Protein AF-A0A350BC92-F1 (afdb_monomer)

Mean predicted aligned error: 5.48 Å

Solvent-accessible surface area (backbone atoms only — not comparable to full-atom values): 5035 Å² total; per-residue (Å²): 110,68,69,55,55,48,51,52,36,52,52,50,23,52,48,33,65,57,44,45,61,53,54,55,48,50,53,43,52,50,51,36,61,76,67,66,52,56,71,70,58,39,48,38,30,65,70,36,71,94,43,50,32,41,65,70,74,46,70,88,83,40,71,64,57,51,50,52,52,51,51,53,51,53,38,49,53,48,38,55,55,23,49,54,56,51,52,61,72,77,105

pLDDT: mean 84.85, std 5.79, range [55.84, 91.94]

Radius of gyration: 16.33 Å; Cα contacts (8 Å, |Δi|>4): 55; chains: 1; bounding box: 36×18×47 Å

Foldseek 3Di:
DLVVVLVVLLVLLVCLVVVLLVVLLVLLQVVCVVVVDDPVLSCQQRVPPPSPSVVVVPDPPDPSNVVSVVSNVVSVVSNVSSVVSVVVVVD

Structure (mmCIF, N/CA/C/O backbone):
data_AF-A0A350BC92-F1
#
_entry.id   AF-A0A350BC92-F1
#
loop_
_atom_site.group_PDB
_atom_site.id
_atom_site.type_symbol
_atom_site.label_atom_id
_atom_site.label_alt_id
_atom_site.label_comp_id
_atom_site.label_asym_id
_atom_site.label_entity_id
_atom_site.label_seq_id
_atom_site.pdbx_PDB_ins_code
_atom_site.Cartn_x
_atom_site.Cartn_y
_atom_site.Cartn_z
_atom_site.o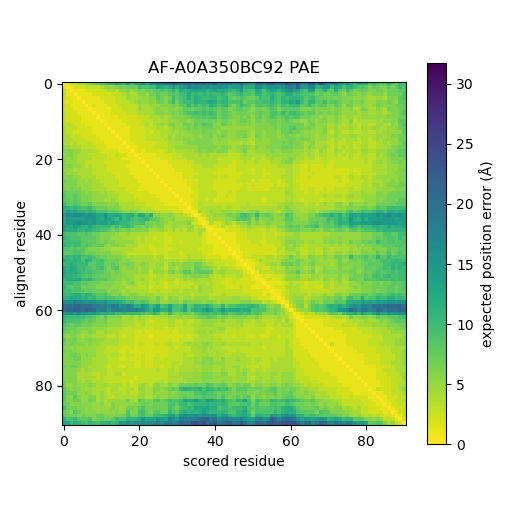ccupancy
_atom_site.B_iso_or_equiv
_atom_site.auth_seq_id
_atom_site.auth_comp_id
_atom_site.auth_asym_id
_atom_site.auth_atom_id
_atom_site.pdbx_PDB_model_num
ATOM 1 N N . MET A 1 1 ? 16.149 7.252 -27.923 1.00 71.31 1 MET A N 1
ATOM 2 C CA . MET A 1 1 ? 14.733 7.268 -27.467 1.00 71.31 1 MET A CA 1
ATOM 3 C C . MET A 1 1 ? 14.372 6.000 -26.704 1.00 71.31 1 MET A C 1
ATOM 5 O O . MET A 1 1 ? 13.834 6.112 -25.612 1.00 71.31 1 MET A O 1
ATOM 9 N N . PHE A 1 2 ? 14.716 4.819 -27.225 1.00 78.00 2 PHE A N 1
ATOM 10 C CA . PHE A 1 2 ? 14.426 3.538 -26.572 1.00 78.00 2 PHE A CA 1
ATOM 11 C C . PHE A 1 2 ? 15.124 3.369 -25.205 1.00 78.00 2 PHE A C 1
ATOM 13 O O . PHE A 1 2 ? 14.469 3.046 -24.222 1.00 78.00 2 PHE A O 1
ATOM 20 N N . GLU A 1 3 ? 16.410 3.716 -25.094 1.00 79.38 3 GLU A N 1
ATOM 21 C CA . GLU A 1 3 ? 17.142 3.714 -23.809 1.00 79.38 3 GLU A CA 1
ATOM 22 C C . GLU A 1 3 ? 16.534 4.655 -22.759 1.00 79.38 3 GLU A C 1
ATOM 24 O O . GLU A 1 3 ? 16.497 4.341 -21.573 1.00 79.38 3 GLU A O 1
ATOM 29 N N . LEU A 1 4 ? 16.005 5.800 -23.198 1.00 82.62 4 LEU A N 1
ATOM 30 C CA . LEU A 1 4 ? 15.379 6.778 -22.311 1.00 82.62 4 LEU A CA 1
ATOM 31 C C . LEU A 1 4 ? 14.035 6.245 -21.783 1.00 82.62 4 LEU A C 1
ATOM 33 O O . LEU A 1 4 ? 13.756 6.358 -20.592 1.00 82.62 4 LEU A O 1
ATOM 37 N N . MET A 1 5 ? 13.244 5.576 -22.632 1.00 80.12 5 MET A N 1
ATOM 38 C CA . MET A 1 5 ? 12.033 4.854 -22.208 1.00 80.12 5 MET A CA 1
ATOM 39 C C . MET A 1 5 ? 12.343 3.733 -21.215 1.00 80.12 5 MET A C 1
ATOM 41 O O . MET A 1 5 ? 11.624 3.562 -20.229 1.00 80.12 5 MET A O 1
ATOM 45 N N . ILE A 1 6 ? 13.419 2.987 -21.457 1.00 79.62 6 ILE A N 1
ATOM 46 C CA . ILE A 1 6 ? 13.892 1.942 -20.553 1.00 79.62 6 ILE A CA 1
ATOM 47 C C . ILE A 1 6 ? 14.268 2.545 -19.195 1.00 79.62 6 ILE A C 1
ATOM 49 O O . ILE A 1 6 ? 13.764 2.087 -18.172 1.00 79.62 6 ILE A O 1
ATOM 53 N N . GLY A 1 7 ? 15.082 3.604 -19.172 1.00 82.38 7 GLY A N 1
ATOM 54 C CA . GLY A 1 7 ? 15.493 4.271 -17.935 1.00 82.38 7 GLY A CA 1
ATOM 55 C C . GLY A 1 7 ? 14.300 4.771 -17.117 1.00 82.38 7 GLY A C 1
ATOM 56 O O . GLY A 1 7 ? 14.213 4.504 -15.919 1.00 82.38 7 GLY A O 1
ATOM 57 N N . VAL A 1 8 ? 13.325 5.411 -17.771 1.00 81.69 8 VAL A N 1
ATOM 58 C CA . VAL A 1 8 ? 12.075 5.846 -17.126 1.00 81.69 8 VAL A CA 1
ATOM 59 C C . VAL A 1 8 ? 11.286 4.655 -16.576 1.00 81.69 8 VAL A C 1
ATOM 61 O O . VAL A 1 8 ? 10.755 4.739 -15.469 1.00 81.69 8 VAL A O 1
ATOM 64 N N . SER A 1 9 ? 11.242 3.533 -17.296 1.00 80.88 9 SER A N 1
ATOM 65 C CA . SER A 1 9 ? 10.523 2.327 -16.867 1.00 80.88 9 SER A CA 1
ATOM 66 C C . SER A 1 9 ? 11.178 1.660 -15.655 1.00 80.88 9 SER A C 1
ATOM 68 O O . SER A 1 9 ? 10.476 1.284 -14.719 1.00 80.88 9 SER A O 1
ATOM 70 N N . VAL A 1 10 ? 12.512 1.575 -15.620 1.00 82.12 10 VAL A N 1
ATOM 71 C CA . VAL A 1 10 ? 13.272 1.027 -14.483 1.00 82.12 10 VAL A CA 1
ATOM 72 C C . VAL A 1 10 ? 13.097 1.898 -13.240 1.00 82.12 10 VAL A C 1
ATOM 74 O O . VAL A 1 10 ? 12.796 1.384 -12.164 1.00 82.12 10 VAL A O 1
ATOM 77 N N . ILE A 1 11 ? 13.219 3.221 -13.376 1.00 84.31 11 ILE A N 1
ATOM 78 C CA . ILE A 1 11 ? 13.002 4.156 -12.262 1.00 84.31 11 ILE A CA 1
ATOM 79 C C . ILE A 1 11 ? 11.560 4.047 -11.753 1.00 84.31 11 ILE A C 1
ATOM 81 O O . ILE A 1 11 ? 11.338 3.929 -10.549 1.00 84.31 11 ILE A O 1
ATOM 85 N N . SER A 1 12 ? 10.580 4.019 -12.660 1.00 82.88 12 SER A N 1
ATOM 86 C CA . SER A 1 12 ? 9.165 3.861 -12.303 1.00 82.88 12 SER A CA 1
ATOM 87 C C . SER A 1 12 ? 8.902 2.534 -11.591 1.00 82.88 12 SER A C 1
ATOM 89 O O . SER A 1 12 ? 8.149 2.499 -10.621 1.00 82.88 12 SER A O 1
ATOM 91 N N . PHE A 1 13 ? 9.558 1.452 -12.020 1.00 85.31 13 PHE A N 1
ATOM 92 C CA . PHE A 1 13 ? 9.483 0.152 -11.362 1.00 85.31 13 PHE A CA 1
ATOM 93 C C . PHE A 1 13 ? 10.048 0.200 -9.942 1.00 85.31 13 PHE A C 1
ATOM 95 O O . PHE A 1 13 ? 9.396 -0.280 -9.023 1.00 85.31 13 PHE A O 1
ATOM 102 N N . ILE A 1 14 ? 11.220 0.807 -9.739 1.00 85.94 14 ILE A N 1
ATOM 103 C CA . ILE A 1 14 ? 11.831 0.951 -8.408 1.00 85.94 14 ILE A CA 1
ATOM 104 C C . ILE A 1 14 ? 10.916 1.771 -7.492 1.00 85.94 14 ILE A C 1
ATOM 106 O O . ILE A 1 14 ? 10.648 1.368 -6.358 1.00 85.94 14 ILE A O 1
ATOM 110 N N . ILE A 1 15 ? 10.381 2.887 -7.996 1.00 85.50 15 ILE A N 1
ATOM 111 C CA . ILE A 1 15 ? 9.424 3.719 -7.260 1.00 85.50 15 ILE A CA 1
ATOM 112 C C . ILE A 1 15 ? 8.175 2.914 -6.913 1.00 85.50 15 ILE A C 1
ATOM 114 O O . ILE A 1 15 ? 7.713 2.989 -5.781 1.00 85.50 15 ILE A O 1
ATOM 118 N N . ALA A 1 16 ? 7.634 2.120 -7.835 1.00 86.38 16 ALA A N 1
ATOM 119 C CA . ALA A 1 16 ? 6.493 1.268 -7.539 1.00 86.38 16 ALA A CA 1
ATOM 120 C C . ALA A 1 16 ? 6.864 0.188 -6.508 1.00 86.38 16 ALA A C 1
ATOM 122 O O . ALA A 1 16 ? 6.125 -0.015 -5.551 1.00 86.38 16 ALA A O 1
ATOM 123 N N . LEU A 1 17 ? 8.023 -0.455 -6.620 1.00 87.81 17 LEU A N 1
ATOM 124 C CA . LEU A 1 17 ? 8.431 -1.561 -5.751 1.00 87.81 17 LEU A CA 1
ATOM 125 C C . LEU A 1 17 ? 8.535 -1.138 -4.285 1.00 87.81 17 LEU A C 1
ATOM 127 O O . LEU A 1 17 ? 8.031 -1.838 -3.409 1.00 87.81 17 LEU A O 1
ATOM 131 N N . PHE A 1 18 ? 9.134 0.024 -4.023 1.00 89.31 18 PHE A N 1
ATOM 132 C CA . PHE A 1 18 ? 9.281 0.551 -2.665 1.00 89.31 18 PHE A CA 1
ATOM 133 C C . PHE A 1 18 ? 8.128 1.469 -2.249 1.00 89.31 18 PHE A C 1
ATOM 135 O O . PHE A 1 18 ? 7.710 1.461 -1.093 1.00 89.31 18 PHE A O 1
ATOM 142 N N . GLY A 1 19 ? 7.559 2.228 -3.180 1.00 88.06 19 GLY A N 1
ATOM 143 C CA . GLY A 1 19 ? 6.450 3.143 -2.921 1.00 88.06 19 GLY A CA 1
ATOM 144 C C . GLY A 1 19 ? 5.154 2.416 -2.580 1.00 88.06 19 GLY A C 1
ATOM 145 O O . GLY A 1 19 ? 4.441 2.849 -1.679 1.00 88.06 19 GLY A O 1
ATOM 146 N N . THR A 1 20 ? 4.875 1.275 -3.218 1.00 88.19 20 THR A N 1
ATOM 147 C CA . THR A 1 20 ? 3.668 0.475 -2.945 1.00 88.19 20 THR A CA 1
ATOM 148 C C . THR A 1 20 ? 3.549 0.066 -1.476 1.00 88.19 20 THR A C 1
ATOM 150 O O . THR A 1 20 ? 2.545 0.419 -0.853 1.00 88.19 20 THR A O 1
ATOM 153 N N . PRO A 1 21 ? 4.520 -0.652 -0.872 1.00 88.75 21 PRO A N 1
ATOM 154 C CA . PRO A 1 21 ? 4.401 -1.061 0.523 1.00 88.75 21 PRO A CA 1
ATOM 155 C C . PRO A 1 21 ? 4.318 0.141 1.466 1.00 88.75 21 PRO A C 1
ATOM 157 O O . PRO A 1 21 ? 3.525 0.098 2.402 1.00 88.75 21 PRO A O 1
ATOM 160 N N . ILE A 1 22 ? 5.051 1.228 1.196 1.00 91.25 22 ILE A N 1
ATOM 161 C CA . ILE A 1 22 ? 5.024 2.442 2.024 1.00 91.25 22 ILE A CA 1
ATOM 162 C C . ILE A 1 22 ? 3.641 3.100 1.982 1.00 91.25 22 ILE A C 1
ATOM 164 O O . ILE A 1 22 ? 3.032 3.322 3.026 1.00 91.25 22 ILE A O 1
ATOM 168 N N . ILE A 1 23 ? 3.107 3.372 0.790 1.00 91.12 23 ILE A N 1
ATOM 169 C CA . ILE A 1 23 ? 1.814 4.051 0.618 1.00 91.12 23 ILE A CA 1
ATOM 170 C C . ILE A 1 23 ? 0.682 3.210 1.207 1.00 91.12 23 ILE A C 1
ATOM 172 O O . ILE A 1 23 ? -0.175 3.726 1.924 1.00 91.12 23 ILE A O 1
ATOM 176 N N . LEU A 1 24 ? 0.688 1.901 0.953 1.00 90.81 24 LEU A N 1
ATOM 177 C CA . LEU A 1 24 ? -0.324 1.003 1.496 1.00 90.81 24 LEU A CA 1
ATOM 178 C C . LEU A 1 24 ? -0.218 0.875 3.023 1.00 90.81 24 LEU A C 1
ATOM 180 O O . LEU A 1 24 ? -1.247 0.785 3.691 1.00 90.81 24 LEU A O 1
ATOM 184 N N . LEU A 1 25 ? 0.987 0.889 3.594 1.00 91.56 25 LEU A N 1
ATOM 185 C CA . LEU A 1 25 ? 1.181 0.885 5.045 1.00 91.56 25 LEU A CA 1
ATOM 186 C C . LEU A 1 25 ? 0.682 2.190 5.680 1.00 91.56 25 LEU A C 1
ATOM 188 O O . LEU A 1 25 ? -0.045 2.139 6.671 1.00 91.56 25 LEU A O 1
ATOM 192 N N . LEU A 1 26 ? 0.978 3.343 5.075 1.00 91.94 26 LEU A N 1
ATOM 193 C CA . LEU A 1 26 ? 0.466 4.639 5.528 1.00 91.94 26 LEU A CA 1
ATOM 194 C C . LEU A 1 26 ? -1.064 4.683 5.508 1.00 91.94 26 LEU A C 1
ATOM 196 O O . LEU A 1 26 ? -1.668 5.119 6.484 1.00 91.94 26 LEU A O 1
ATOM 200 N N . LEU A 1 27 ? -1.704 4.166 4.454 1.00 90.88 27 LEU A N 1
ATOM 201 C CA . LEU A 1 27 ? -3.166 4.072 4.391 1.00 90.88 27 LEU A CA 1
ATOM 202 C C . LEU A 1 27 ? -3.745 3.175 5.495 1.00 90.88 27 LEU A C 1
ATOM 204 O O . LEU A 1 27 ? -4.798 3.494 6.045 1.00 90.88 27 LEU A O 1
ATOM 208 N N . ARG A 1 28 ? -3.070 2.072 5.849 1.00 90.38 28 ARG A N 1
ATOM 209 C CA . ARG A 1 28 ? -3.497 1.205 6.962 1.00 90.38 28 ARG A CA 1
ATOM 210 C C . ARG A 1 28 ? -3.382 1.915 8.305 1.00 90.38 28 ARG A C 1
ATOM 212 O O . ARG A 1 28 ? -4.326 1.865 9.085 1.00 90.38 28 ARG A O 1
ATOM 219 N N . ILE A 1 29 ? -2.258 2.584 8.560 1.00 90.62 29 ILE A N 1
ATOM 220 C CA . ILE A 1 29 ? -2.042 3.352 9.794 1.00 90.62 29 ILE A CA 1
ATOM 221 C C . ILE A 1 29 ? -3.080 4.470 9.904 1.00 90.62 29 ILE A C 1
ATOM 223 O O . ILE A 1 29 ? -3.712 4.617 10.947 1.00 90.62 29 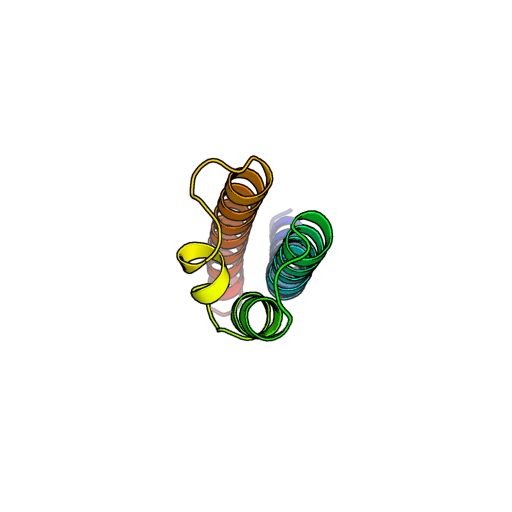ILE A O 1
ATOM 227 N N . PHE A 1 30 ? -3.303 5.210 8.817 1.00 90.31 30 PHE A N 1
ATOM 228 C CA . PHE A 1 30 ? -4.302 6.270 8.766 1.00 90.31 30 PHE A CA 1
ATOM 229 C C . PHE A 1 30 ? -5.698 5.743 9.119 1.00 90.31 30 PHE A C 1
ATOM 231 O O . PHE A 1 30 ? -6.339 6.273 10.020 1.00 90.31 30 PHE A O 1
ATOM 238 N N . GLU A 1 31 ? -6.132 4.642 8.500 1.00 88.38 31 GLU A N 1
ATOM 239 C CA . GLU A 1 31 ? -7.441 4.037 8.772 1.00 88.38 31 GLU A CA 1
ATOM 240 C C . GLU A 1 31 ? -7.584 3.573 10.233 1.00 88.38 31 GLU A C 1
ATOM 242 O O . GLU A 1 31 ? -8.630 3.783 10.851 1.00 88.38 31 GLU A O 1
ATOM 247 N N . VAL A 1 32 ? -6.529 2.977 10.802 1.00 89.56 32 VAL A N 1
ATOM 248 C CA . VAL A 1 32 ? -6.488 2.533 12.205 1.00 89.56 32 VAL A CA 1
ATOM 249 C C . VAL A 1 32 ? -6.630 3.714 13.168 1.00 89.56 32 VAL A C 1
ATOM 251 O O . VAL A 1 32 ? -7.375 3.622 14.147 1.00 89.56 32 VAL A O 1
ATOM 254 N N . ILE A 1 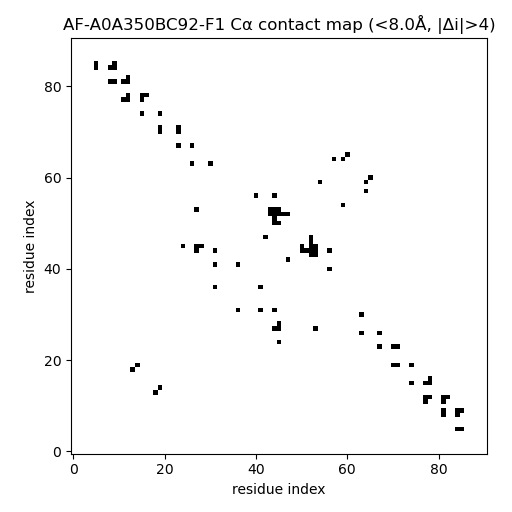33 ? -5.954 4.832 12.881 1.00 87.50 33 ILE A N 1
ATOM 255 C CA . ILE A 1 33 ? -6.031 6.061 13.682 1.00 87.50 33 ILE A CA 1
ATOM 256 C C . ILE A 1 33 ? -7.425 6.685 13.564 1.00 87.50 33 ILE A C 1
ATOM 258 O O . ILE A 1 33 ? -8.041 7.007 14.580 1.00 87.50 33 ILE A O 1
ATOM 262 N N . THR A 1 34 ? -7.960 6.819 12.345 1.00 86.88 34 THR A N 1
ATOM 263 C CA . THR A 1 34 ? -9.278 7.426 12.106 1.00 86.88 34 THR A CA 1
ATOM 264 C C . THR A 1 34 ? -10.403 6.636 12.774 1.00 86.88 34 THR A C 1
ATOM 266 O O . THR A 1 34 ? -11.320 7.233 13.337 1.00 86.88 34 THR A O 1
ATOM 269 N N . ARG A 1 35 ? -10.343 5.299 12.751 1.00 83.88 35 ARG A N 1
ATOM 270 C CA . ARG A 1 35 ? -11.381 4.439 13.342 1.00 83.88 35 ARG A CA 1
ATOM 271 C C . ARG A 1 35 ? -11.223 4.190 14.839 1.00 83.88 35 ARG A C 1
ATOM 273 O O . ARG A 1 35 ? -12.117 3.578 15.415 1.00 83.88 35 ARG A O 1
ATOM 280 N N . LYS A 1 36 ? -10.128 4.642 15.465 1.00 82.19 36 LYS A N 1
ATOM 281 C CA . LYS A 1 36 ? -9.808 4.372 16.881 1.00 82.19 36 LYS A CA 1
ATOM 282 C C . LYS A 1 36 ? -9.949 2.884 17.238 1.00 82.19 36 LYS A 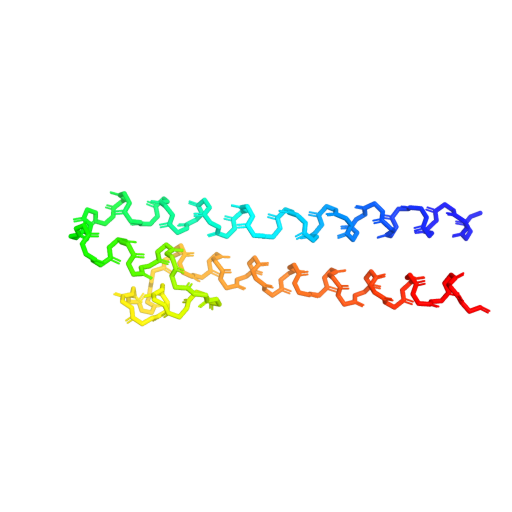C 1
ATOM 284 O O . LYS A 1 36 ? -10.519 2.527 18.266 1.00 82.19 36 LYS A O 1
ATOM 289 N N . THR A 1 37 ? -9.471 2.012 16.353 1.00 83.19 37 THR A N 1
ATOM 290 C CA . THR A 1 37 ? -9.522 0.554 16.542 1.00 83.19 37 THR A CA 1
ATOM 291 C C . THR A 1 37 ? -8.733 0.117 17.776 1.00 83.19 37 THR A C 1
ATOM 293 O O . THR A 1 37 ? -7.710 0.715 18.111 1.00 83.19 37 THR A O 1
ATOM 296 N N . ASN A 1 38 ? -9.183 -0.961 18.427 1.00 88.81 38 ASN A N 1
ATOM 297 C CA . ASN A 1 38 ? -8.461 -1.569 19.543 1.00 88.81 38 ASN A CA 1
ATOM 298 C C . ASN A 1 38 ? -7.039 -1.964 19.131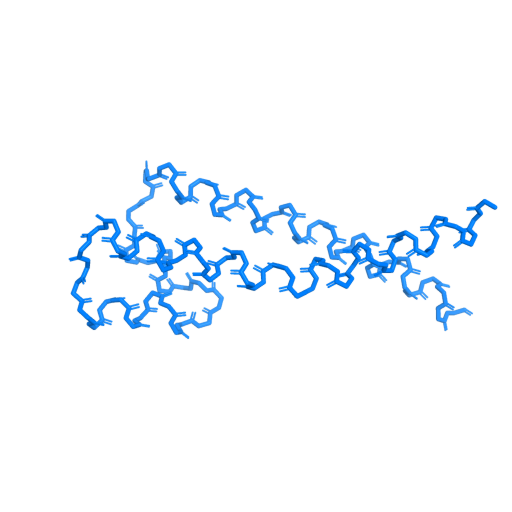 1.00 88.81 38 ASN A C 1
ATOM 300 O O . ASN A 1 38 ? -6.798 -2.367 17.996 1.00 88.81 38 ASN A O 1
ATOM 304 N N . ILE A 1 39 ? -6.098 -1.919 20.076 1.00 86.88 39 ILE A N 1
ATOM 305 C CA . ILE A 1 39 ? -4.674 -2.124 19.774 1.00 86.88 39 ILE A CA 1
ATOM 306 C C . ILE A 1 39 ? -4.365 -3.508 19.181 1.00 86.88 39 ILE A C 1
ATOM 308 O O . ILE A 1 39 ? -3.481 -3.638 18.338 1.00 86.88 39 ILE A O 1
ATOM 312 N N . LYS A 1 40 ? -5.132 -4.537 19.565 1.00 87.00 40 LYS A N 1
ATOM 313 C CA . LYS A 1 40 ? -5.014 -5.893 19.005 1.00 87.00 40 LYS A CA 1
ATOM 314 C C . LYS A 1 40 ? -5.416 -5.924 17.528 1.00 87.00 40 LYS A C 1
ATOM 316 O O . LYS A 1 40 ? -4.679 -6.452 16.699 1.00 87.00 40 LYS A O 1
ATOM 321 N N . ASP A 1 41 ? -6.538 -5.290 17.203 1.00 86.50 41 ASP A N 1
ATOM 322 C CA . ASP A 1 41 ? -7.058 -5.201 15.836 1.00 86.50 41 ASP A CA 1
ATOM 323 C C . ASP A 1 41 ? -6.159 -4.317 14.967 1.00 86.50 41 ASP A C 1
ATOM 325 O O . ASP A 1 41 ? -5.877 -4.648 13.819 1.00 86.50 41 ASP A O 1
ATOM 329 N N . ALA A 1 42 ? -5.634 -3.230 15.536 1.00 88.19 42 ALA A N 1
ATOM 330 C CA . ALA A 1 42 ? -4.655 -2.357 14.900 1.00 88.19 42 ALA A CA 1
ATOM 331 C C . ALA A 1 42 ? -3.388 -3.122 14.491 1.00 88.19 42 ALA A C 1
ATOM 333 O O . ALA A 1 42 ? -2.957 -3.036 13.339 1.00 88.19 42 ALA A O 1
ATOM 334 N N . LEU A 1 43 ? -2.818 -3.913 15.408 1.00 87.94 43 LEU A N 1
ATOM 335 C CA . LEU A 1 43 ? -1.662 -4.763 15.118 1.00 87.94 43 LEU A CA 1
ATOM 336 C C . LEU A 1 43 ? -1.982 -5.779 14.020 1.00 87.94 43 LEU A C 1
ATOM 338 O O . LEU A 1 43 ? -1.179 -5.953 13.107 1.00 87.94 43 LEU A O 1
ATOM 342 N N . PHE A 1 44 ? -3.169 -6.389 14.051 1.00 89.56 44 PHE A N 1
ATOM 343 C CA . PHE A 1 44 ? -3.590 -7.325 13.012 1.00 89.56 44 PHE A CA 1
ATOM 344 C C . PHE A 1 44 ? -3.743 -6.643 11.643 1.00 89.56 44 PHE A C 1
ATOM 346 O O . PHE A 1 44 ? -3.303 -7.179 10.628 1.00 89.56 44 PHE A O 1
ATOM 353 N N . ILE A 1 45 ? -4.304 -5.436 11.583 1.00 87.31 45 ILE A N 1
ATOM 354 C CA . ILE A 1 45 ? -4.451 -4.671 10.337 1.00 87.31 45 ILE A CA 1
ATOM 355 C C . ILE A 1 45 ? -3.085 -4.293 9.743 1.00 87.31 45 ILE A C 1
ATOM 357 O O . ILE A 1 45 ? -2.903 -4.355 8.523 1.00 87.31 45 ILE A O 1
ATOM 361 N N . ILE A 1 46 ? -2.133 -3.895 10.590 1.00 87.50 46 ILE A N 1
ATOM 362 C CA . ILE A 1 46 ? -0.833 -3.369 10.160 1.00 87.50 46 ILE A CA 1
ATOM 363 C C . ILE A 1 46 ? 0.136 -4.500 9.803 1.00 87.50 46 ILE A C 1
ATOM 365 O O . ILE A 1 46 ? 0.721 -4.471 8.720 1.00 87.50 46 ILE A O 1
ATOM 369 N N . LEU A 1 47 ? 0.291 -5.489 10.686 1.00 86.31 47 LEU A N 1
ATOM 370 C CA . LEU A 1 47 ? 1.350 -6.499 10.595 1.00 86.31 47 LEU A CA 1
ATOM 371 C C . LEU A 1 47 ? 0.994 -7.687 9.704 1.00 86.31 47 LEU A C 1
ATOM 373 O O . LEU A 1 47 ? 1.895 -8.359 9.206 1.00 86.31 47 LEU A O 1
ATOM 377 N N . THR A 1 48 ? -0.294 -7.965 9.492 1.00 86.12 48 THR A N 1
ATOM 378 C CA . THR A 1 48 ? -0.674 -9.134 8.695 1.00 86.12 48 THR A CA 1
ATOM 379 C C . THR A 1 48 ? -0.245 -8.938 7.236 1.00 86.12 48 THR A C 1
ATOM 381 O O . THR A 1 48 ? -0.567 -7.905 6.626 1.00 86.12 48 THR A O 1
ATOM 384 N N . PRO A 1 49 ? 0.459 -9.919 6.644 1.00 80.75 49 PRO A N 1
ATOM 385 C CA . PRO A 1 49 ? 0.917 -9.828 5.267 1.00 80.75 49 PRO A CA 1
ATOM 386 C C . PRO A 1 49 ? -0.262 -9.743 4.295 1.00 80.75 49 PRO A C 1
ATOM 388 O O . PRO A 1 49 ? -1.397 -10.117 4.606 1.00 80.75 49 PRO A O 1
ATOM 391 N N . PHE A 1 50 ? 0.016 -9.206 3.105 1.00 79.00 50 PHE A N 1
ATOM 392 C CA . PHE A 1 50 ? -0.955 -9.064 2.010 1.00 79.00 50 PHE A CA 1
ATOM 393 C C . PHE A 1 50 ? -2.248 -8.328 2.385 1.00 79.00 50 PHE A C 1
ATOM 395 O O . PHE A 1 50 ? -3.265 -8.454 1.704 1.00 79.00 50 PHE A O 1
ATOM 402 N N . SER A 1 51 ? -2.219 -7.549 3.470 1.00 82.31 51 SER A N 1
ATOM 403 C CA . SER A 1 51 ? -3.357 -6.743 3.918 1.00 82.31 51 SER A CA 1
ATOM 404 C C . SER A 1 51 ? -4.588 -7.568 4.282 1.00 82.31 51 SER A C 1
ATOM 406 O O . SER A 1 51 ? -5.699 -7.036 4.291 1.00 82.31 51 SER A O 1
ATOM 408 N N . LEU A 1 52 ? -4.410 -8.852 4.609 1.00 83.50 52 LEU A N 1
ATOM 409 C CA . LEU A 1 52 ? -5.512 -9.737 4.987 1.00 83.50 52 LEU A CA 1
ATOM 410 C C . LEU A 1 52 ? -6.261 -9.184 6.203 1.00 83.50 52 LEU A C 1
ATOM 412 O O . LEU A 1 52 ? -7.485 -9.067 6.169 1.00 83.50 52 LEU A O 1
ATOM 416 N N . GLY A 1 53 ? -5.526 -8.733 7.224 1.00 83.62 53 GLY A N 1
ATOM 417 C CA . GLY A 1 53 ? -6.116 -8.104 8.407 1.00 83.62 53 GLY A CA 1
ATOM 418 C C . GLY A 1 53 ? -6.918 -6.844 8.079 1.00 83.62 53 GLY A C 1
ATOM 419 O O . GLY A 1 53 ? -8.020 -6.664 8.591 1.00 83.62 53 GLY A O 1
ATOM 420 N N . TYR A 1 54 ? -6.426 -6.019 7.150 1.00 85.75 54 TYR A N 1
ATOM 421 C CA . TYR A 1 54 ? -7.137 -4.830 6.671 1.00 85.75 54 TYR A CA 1
ATOM 422 C C . TYR A 1 54 ? -8.443 -5.192 5.949 1.00 85.75 54 TYR A C 1
ATOM 424 O O . TYR A 1 54 ? -9.490 -4.602 6.207 1.00 85.75 54 TYR A O 1
ATOM 432 N N . PHE A 1 55 ? -8.425 -6.178 5.049 1.00 86.62 55 PHE A N 1
ATOM 433 C CA . PHE A 1 55 ? -9.628 -6.556 4.306 1.00 86.62 55 PHE A CA 1
ATOM 434 C C . PHE A 1 55 ? -10.676 -7.264 5.158 1.00 86.62 55 PHE A C 1
ATOM 436 O O . PHE A 1 55 ? -11.863 -7.081 4.867 1.00 86.62 55 PHE A O 1
ATOM 443 N N . TYR A 1 56 ? -10.237 -8.011 6.172 1.00 87.12 56 TYR A N 1
ATOM 444 C CA . TYR A 1 56 ? -11.085 -8.768 7.083 1.00 87.12 56 TYR A CA 1
ATOM 445 C C . TYR A 1 56 ? -11.760 -7.881 8.135 1.00 87.12 56 TYR A C 1
ATOM 447 O O . TYR A 1 56 ? -12.973 -7.950 8.300 1.00 87.12 56 TYR A O 1
ATOM 455 N N . LEU A 1 57 ? -10.997 -7.016 8.813 1.00 86.06 57 LEU A N 1
ATOM 456 C CA . LEU A 1 57 ? -11.510 -6.233 9.945 1.00 86.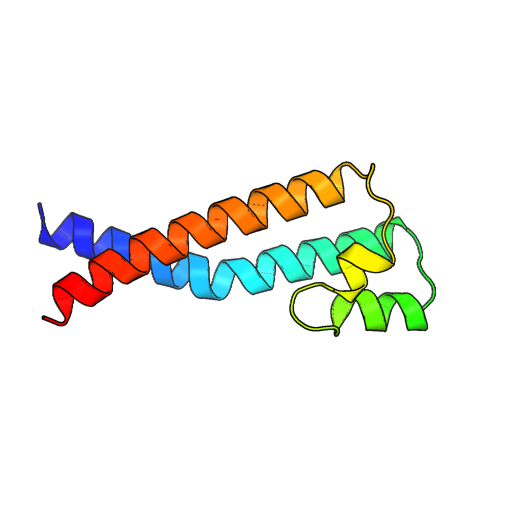06 57 LEU A CA 1
ATOM 457 C C . LEU A 1 57 ? -12.191 -4.925 9.534 1.00 86.06 57 LEU A C 1
ATOM 459 O O . LEU A 1 57 ? -13.011 -4.396 10.281 1.00 86.06 57 LEU A O 1
ATOM 463 N N . ILE A 1 58 ? -11.872 -4.379 8.357 1.00 83.50 58 ILE A N 1
ATOM 464 C CA . ILE A 1 58 ? -12.404 -3.076 7.943 1.00 83.50 58 ILE A CA 1
ATOM 465 C C . ILE A 1 58 ? -13.619 -3.271 7.038 1.00 83.50 58 ILE A C 1
ATOM 467 O O . ILE A 1 58 ? -13.508 -3.959 6.019 1.00 83.50 58 ILE A O 1
ATOM 471 N N . PRO A 1 59 ? -14.774 -2.648 7.333 1.00 80.44 59 PRO A N 1
ATOM 472 C CA . PRO A 1 59 ? -15.987 -2.823 6.542 1.00 80.44 59 PRO A CA 1
ATOM 473 C C . PRO A 1 59 ? -15.801 -2.397 5.076 1.00 80.44 59 PRO A C 1
ATOM 475 O O . PRO A 1 59 ? -15.049 -1.478 4.747 1.00 80.44 59 PRO A O 1
ATOM 478 N N . SER A 1 60 ? -16.499 -3.085 4.171 1.00 71.06 60 SER A N 1
ATOM 479 C CA . SER A 1 60 ? -16.356 -2.973 2.709 1.00 71.06 60 SER A CA 1
ATOM 480 C C . SER A 1 60 ? -16.679 -1.591 2.124 1.00 71.06 60 SER A C 1
ATOM 482 O O . SER A 1 60 ? -16.142 -1.255 1.070 1.00 71.06 60 SER A O 1
ATOM 484 N N . ASN A 1 61 ? -17.498 -0.781 2.801 1.00 75.19 61 ASN A N 1
ATOM 485 C CA . ASN A 1 61 ? -18.057 0.458 2.244 1.00 75.19 61 ASN A CA 1
ATOM 486 C C . ASN A 1 61 ? -17.253 1.740 2.546 1.00 75.19 61 ASN A C 1
ATOM 488 O O . ASN A 1 61 ? -17.703 2.833 2.210 1.00 75.19 61 ASN A O 1
ATOM 492 N N . GLY A 1 62 ? -16.062 1.644 3.147 1.00 81.00 62 GLY A N 1
ATOM 493 C CA . GLY A 1 62 ? -15.227 2.817 3.441 1.00 81.00 62 GLY A CA 1
ATOM 494 C C . GLY A 1 62 ? -14.576 3.437 2.196 1.00 81.00 62 GLY A C 1
ATOM 495 O O . GLY A 1 62 ? -14.016 2.723 1.363 1.00 81.00 62 GLY A O 1
ATOM 496 N N . ALA A 1 63 ? -14.579 4.772 2.092 1.00 85.62 63 ALA A N 1
ATOM 497 C CA . ALA A 1 63 ? -13.897 5.503 1.014 1.00 85.62 63 ALA A CA 1
ATOM 498 C C . ALA A 1 63 ? -12.392 5.178 0.950 1.00 85.62 63 ALA A C 1
ATOM 500 O O . ALA A 1 63 ? -11.850 4.929 -0.124 1.00 85.62 63 ALA A O 1
ATOM 501 N N . ILE A 1 64 ? -11.737 5.071 2.107 1.00 86.12 64 ILE A N 1
ATOM 502 C CA . ILE A 1 64 ? -10.305 4.761 2.208 1.00 86.12 64 ILE A CA 1
ATOM 503 C C . ILE A 1 64 ? -10.012 3.338 1.716 1.00 86.12 64 ILE A C 1
ATOM 505 O O . ILE A 1 64 ? -9.029 3.125 1.013 1.00 86.12 64 ILE A O 1
ATOM 509 N N . LYS A 1 65 ? -10.911 2.373 1.955 1.00 86.06 65 LYS A N 1
ATOM 510 C CA . LYS A 1 65 ? -10.786 1.004 1.423 1.00 86.06 65 LYS A CA 1
ATOM 511 C C . LYS A 1 65 ? -10.887 0.962 -0.106 1.00 86.06 65 LYS A C 1
ATOM 513 O O . LYS A 1 65 ? -10.211 0.151 -0.741 1.00 86.06 65 LYS A O 1
ATOM 518 N N . LYS A 1 66 ? -11.689 1.845 -0.716 1.00 88.75 66 LYS A N 1
ATOM 519 C CA . LYS A 1 66 ? -11.728 2.009 -2.181 1.00 88.75 66 LYS A CA 1
ATOM 520 C C . LYS A 1 66 ? -10.411 2.580 -2.708 1.00 88.75 66 LYS A C 1
ATOM 522 O O . LYS A 1 66 ? -9.860 2.017 -3.649 1.00 88.75 66 LYS A O 1
ATOM 527 N N . ILE A 1 67 ? -9.884 3.625 -2.067 1.00 90.12 67 ILE A N 1
ATOM 528 C CA . ILE A 1 67 ? -8.582 4.222 -2.415 1.00 90.12 67 ILE A CA 1
ATOM 529 C C . ILE A 1 67 ? -7.468 3.178 -2.287 1.00 90.12 67 ILE A C 1
ATOM 531 O O . ILE A 1 67 ? -6.675 3.012 -3.206 1.00 90.12 67 ILE A O 1
ATOM 535 N N . TYR A 1 68 ? -7.465 2.407 -1.198 1.00 90.94 68 TYR A N 1
ATOM 536 C CA . TYR A 1 68 ? -6.511 1.330 -0.954 1.00 90.94 68 TYR A CA 1
ATOM 537 C C . TYR A 1 68 ? -6.505 0.294 -2.087 1.00 90.94 68 TYR A C 1
ATOM 539 O O . TYR A 1 68 ? -5.445 -0.087 -2.591 1.00 90.94 68 TYR A O 1
ATOM 547 N N . ARG A 1 69 ? -7.692 -0.164 -2.510 1.00 89.75 69 ARG A N 1
ATOM 548 C CA . ARG A 1 69 ? -7.838 -1.104 -3.632 1.00 89.75 69 ARG A CA 1
ATOM 549 C C . ARG A 1 69 ? -7.356 -0.491 -4.943 1.00 89.75 69 ARG A C 1
ATOM 551 O O . ARG A 1 69 ? -6.602 -1.143 -5.656 1.00 89.75 69 ARG A O 1
ATOM 558 N N . GLY A 1 70 ? -7.750 0.749 -5.231 1.00 90.50 70 GLY A N 1
ATOM 559 C CA . GLY A 1 70 ? -7.324 1.469 -6.431 1.00 90.50 70 GLY A CA 1
ATOM 560 C C . GLY A 1 70 ? -5.805 1.619 -6.506 1.00 90.50 70 GLY A C 1
ATOM 561 O O . GLY A 1 70 ? -5.209 1.248 -7.512 1.00 90.50 70 GLY A O 1
ATOM 562 N N . ALA A 1 71 ? -5.174 2.057 -5.415 1.00 90.12 71 ALA A N 1
ATOM 563 C CA . ALA A 1 71 ? -3.722 2.158 -5.307 1.00 90.12 71 ALA A CA 1
ATOM 564 C C . ALA A 1 71 ? -3.047 0.794 -5.505 1.00 90.12 71 ALA A C 1
ATOM 566 O O . ALA A 1 71 ? -2.107 0.684 -6.283 1.00 90.12 71 ALA A O 1
ATOM 567 N N . SER A 1 72 ? -3.561 -0.261 -4.863 1.00 89.88 72 SER A N 1
ATOM 568 C CA . SER A 1 72 ? -3.009 -1.617 -4.996 1.00 89.88 72 SER A CA 1
ATOM 569 C C . SER A 1 72 ? -3.043 -2.117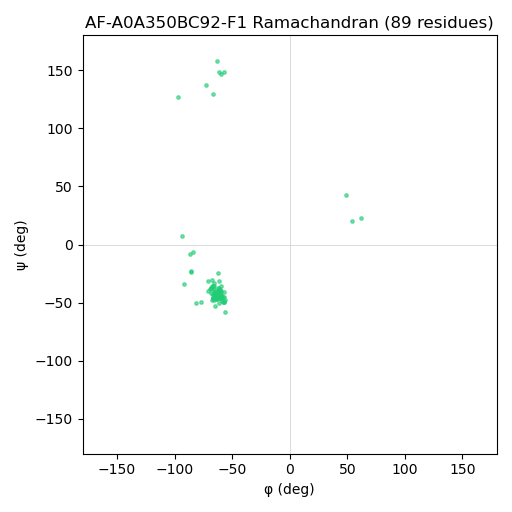 -6.445 1.00 89.88 72 SER A C 1
ATOM 571 O O . SER A 1 72 ? -2.055 -2.666 -6.923 1.00 89.88 72 SER A O 1
ATOM 573 N N . ILE A 1 73 ? -4.155 -1.898 -7.158 1.00 91.44 73 ILE A N 1
ATOM 574 C CA . ILE A 1 73 ? -4.297 -2.273 -8.574 1.00 91.44 73 ILE A CA 1
ATOM 575 C C . ILE A 1 73 ? -3.349 -1.446 -9.446 1.00 91.44 73 ILE A C 1
ATOM 577 O O . ILE A 1 73 ? -2.634 -2.004 -10.274 1.00 91.44 73 ILE A O 1
ATOM 581 N N . PHE A 1 74 ? -3.316 -0.129 -9.244 1.00 90.25 74 PHE A N 1
ATOM 582 C CA . PHE A 1 74 ? -2.451 0.776 -9.996 1.00 90.25 74 PHE A CA 1
ATOM 583 C C . PHE A 1 74 ? -0.975 0.381 -9.877 1.00 90.25 74 PHE A C 1
ATOM 585 O O . PHE A 1 74 ? -0.289 0.205 -10.883 1.00 90.25 74 PHE A O 1
ATOM 592 N N . PHE A 1 75 ? -0.506 0.162 -8.650 1.00 89.50 75 PHE A N 1
ATOM 593 C CA . PHE A 1 75 ? 0.864 -0.253 -8.391 1.00 89.50 75 PHE A CA 1
ATOM 594 C C . PHE A 1 75 ? 1.185 -1.640 -8.939 1.00 89.50 75 PHE A C 1
ATOM 596 O O . PHE A 1 75 ? 2.269 -1.843 -9.479 1.00 89.50 75 PHE A O 1
ATOM 603 N N . PHE A 1 76 ? 0.245 -2.583 -8.850 1.00 89.44 76 PHE A N 1
ATOM 604 C CA . PHE A 1 76 ? 0.408 -3.901 -9.455 1.00 89.44 76 PHE A CA 1
ATOM 605 C C . PHE A 1 76 ? 0.614 -3.805 -10.972 1.00 89.44 76 PHE A C 1
ATOM 607 O O . PHE A 1 76 ? 1.541 -4.413 -11.502 1.00 89.44 76 PHE A O 1
ATOM 614 N N . VAL A 1 77 ? -0.193 -2.996 -11.667 1.00 88.56 77 VAL A N 1
ATOM 615 C CA . VAL A 1 77 ? -0.046 -2.771 -13.114 1.00 88.56 77 VAL A CA 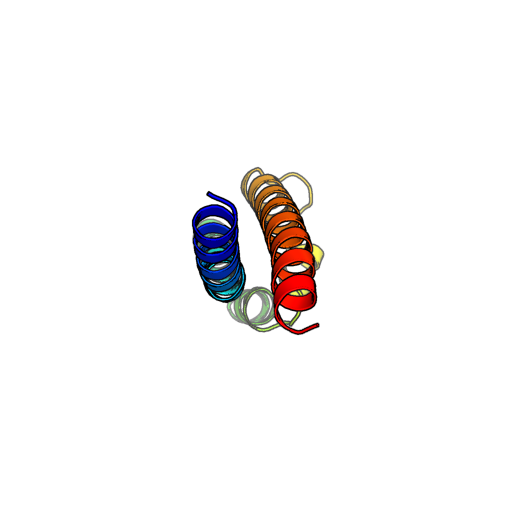1
ATOM 616 C C . VAL A 1 77 ? 1.299 -2.118 -13.434 1.00 88.56 77 VAL A C 1
ATOM 618 O O . VAL A 1 77 ? 1.983 -2.565 -14.352 1.00 88.56 77 VAL A O 1
ATOM 621 N N . MET A 1 78 ? 1.723 -1.112 -12.662 1.00 85.38 78 MET A N 1
ATOM 622 C CA . MET A 1 78 ? 3.036 -0.483 -12.846 1.00 85.38 78 MET A CA 1
ATOM 623 C C . MET A 1 78 ? 4.194 -1.467 -12.663 1.00 85.38 78 MET A C 1
ATOM 625 O O . MET A 1 78 ? 5.128 -1.469 -13.464 1.00 85.38 78 MET A O 1
ATOM 629 N N . LEU A 1 79 ? 4.128 -2.325 -11.643 1.00 87.94 79 LEU A N 1
ATOM 630 C CA . LEU A 1 79 ? 5.139 -3.351 -11.394 1.00 87.94 79 LEU A CA 1
ATOM 631 C C . LEU A 1 79 ? 5.179 -4.401 -12.503 1.00 87.94 79 LEU A C 1
ATOM 633 O O . LEU A 1 79 ? 6.265 -4.807 -12.910 1.00 87.94 79 LEU A O 1
ATOM 637 N N . LEU A 1 80 ? 4.017 -4.816 -13.009 1.00 87.44 80 LEU A N 1
ATOM 638 C CA . LEU A 1 80 ? 3.915 -5.780 -14.101 1.00 87.44 80 LEU A CA 1
ATOM 639 C C . LEU A 1 80 ? 4.464 -5.214 -15.416 1.00 87.44 80 LEU A C 1
ATOM 641 O O . LEU A 1 80 ? 5.198 -5.896 -16.120 1.00 87.44 80 LEU A O 1
ATOM 645 N N . LEU A 1 81 ? 4.159 -3.956 -15.737 1.00 83.25 81 LEU A N 1
ATOM 646 C CA . LEU A 1 81 ? 4.745 -3.296 -16.904 1.00 83.25 81 LEU A CA 1
ATOM 647 C C . LEU A 1 81 ? 6.261 -3.144 -16.742 1.00 83.25 81 LEU A C 1
ATOM 649 O O . LEU A 1 81 ? 7.016 -3.496 -17.645 1.00 83.25 81 LEU A O 1
ATOM 653 N N . GLY A 1 82 ? 6.716 -2.678 -15.577 1.00 82.12 82 GLY A N 1
ATOM 654 C CA . GLY A 1 82 ? 8.138 -2.515 -15.291 1.00 82.12 82 GLY A CA 1
ATOM 655 C C . GLY A 1 82 ? 8.925 -3.827 -15.364 1.00 82.12 82 GLY A C 1
ATOM 656 O O . GLY A 1 82 ? 10.022 -3.843 -15.919 1.00 82.12 82 GLY A O 1
ATOM 657 N N . SER A 1 83 ? 8.360 -4.940 -14.885 1.00 84.12 83 SER A N 1
ATOM 658 C CA . SER A 1 83 ? 9.027 -6.247 -14.942 1.00 84.12 83 SER A CA 1
ATOM 659 C C . SER A 1 83 ? 9.214 -6.753 -16.374 1.00 84.12 83 SER A C 1
ATOM 661 O O . SER A 1 83 ? 10.264 -7.318 -16.676 1.00 84.12 83 SER A O 1
ATOM 663 N N . ILE A 1 84 ? 8.262 -6.488 -17.277 1.00 84.19 84 ILE A N 1
ATOM 664 C CA . ILE A 1 84 ? 8.382 -6.820 -18.706 1.00 84.19 84 ILE A CA 1
ATOM 665 C C . ILE A 1 84 ? 9.556 -6.060 -19.339 1.00 84.19 84 ILE A C 1
ATOM 667 O O . ILE A 1 84 ? 10.370 -6.662 -20.040 1.00 84.19 84 ILE A O 1
ATOM 671 N N . PHE A 1 85 ? 9.687 -4.758 -19.063 1.00 77.19 85 PHE A N 1
ATOM 672 C CA . PHE A 1 85 ? 10.782 -3.945 -19.608 1.00 77.19 85 PHE A CA 1
ATOM 673 C C . PHE A 1 85 ? 12.153 -4.320 -19.030 1.00 77.19 85 PHE A C 1
ATOM 675 O O . PHE A 1 85 ? 13.136 -4.351 -19.768 1.00 77.19 85 PHE A O 1
ATOM 682 N N . ILE A 1 86 ? 12.229 -4.651 -17.738 1.00 76.56 86 ILE A N 1
ATOM 683 C CA . ILE A 1 86 ? 13.470 -5.139 -17.116 1.00 76.56 86 ILE A CA 1
ATOM 684 C C . ILE A 1 86 ? 13.875 -6.491 -17.711 1.00 76.56 86 ILE A C 1
ATOM 686 O O . ILE A 1 86 ? 15.041 -6.695 -18.050 1.00 76.56 86 ILE A O 1
ATOM 690 N N . PHE A 1 87 ? 12.923 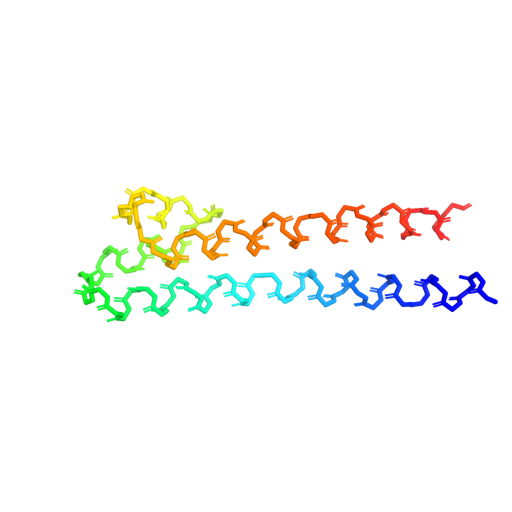-7.412 -17.884 1.00 79.19 87 PHE A N 1
ATOM 691 C CA . PHE A 1 87 ? 13.198 -8.709 -18.500 1.00 79.19 87 PHE A CA 1
ATOM 692 C C . PHE A 1 87 ? 13.705 -8.556 -19.937 1.00 79.19 87 PHE A C 1
ATOM 694 O O . PHE A 1 87 ? 14.647 -9.241 -20.322 1.00 79.19 87 PHE A O 1
ATOM 701 N N . TYR A 1 88 ? 13.137 -7.617 -20.700 1.00 78.25 88 TYR A N 1
ATOM 702 C CA . TYR A 1 88 ? 13.619 -7.275 -22.036 1.00 78.25 88 TYR A CA 1
ATOM 703 C C . TYR A 1 88 ? 15.066 -6.756 -22.033 1.00 78.25 88 TYR A C 1
ATOM 705 O O . TYR A 1 88 ? 15.820 -7.116 -22.921 1.00 78.25 88 TYR A O 1
ATOM 713 N N . MET A 1 89 ? 15.480 -5.948 -21.048 1.00 74.12 89 MET A N 1
ATOM 714 C CA . MET A 1 89 ? 16.880 -5.492 -20.941 1.00 74.12 89 MET A CA 1
ATOM 715 C C . MET A 1 89 ? 17.872 -6.605 -20.600 1.00 74.12 89 MET A C 1
ATOM 717 O O . MET A 1 89 ? 19.055 -6.482 -20.902 1.00 74.12 89 MET A O 1
ATOM 721 N N . THR A 1 90 ? 17.423 -7.619 -19.859 1.00 69.44 90 THR A N 1
ATOM 722 C CA . THR A 1 90 ? 18.311 -8.658 -19.308 1.00 69.44 90 THR A CA 1
ATOM 723 C C . THR A 1 90 ? 18.535 -9.805 -20.304 1.00 69.44 90 THR A C 1
ATOM 725 O O . THR A 1 90 ? 19.350 -10.690 -20.049 1.00 69.44 90 THR A O 1
ATOM 728 N N . LYS A 1 91 ? 17.805 -9.804 -21.424 1.00 55.84 91 LYS A N 1
ATOM 729 C CA . LYS A 1 91 ? 17.915 -10.757 -22.529 1.00 55.84 91 LYS A CA 1
ATOM 730 C C . LYS A 1 91 ? 18.608 -10.117 -23.723 1.00 55.84 91 LYS A C 1
ATOM 732 O O . LYS A 1 91 ? 19.343 -10.864 -24.401 1.00 55.84 91 LYS A O 1
#

Sequence (91 aa):
MFELMIGVSVISFIIALFGTPIILLLLRIFEVITRKTNIKDALFIILTPFSLGYFYLIPSNGAIKKIYRGASIFFFVMLLLGSIFIFYMTK

Secondary structure (DSSP, 8-state):
-HHHHHHHHHHHHHHHHHHHHHHHHHHHHHHHHHHT--HHHHHHHHHSGGGHHHHHHS-TT-HHHHHHHHHHHHHHHHHHHHHHHHHHHH-